Protein AF-A0A7V9JL62-F1 (afdb_monomer_lite)

Secondary structure (DSSP, 8-state):
-EEE---GGGEEEEE-SSSEEEEEEPS--EEE-TTSTTTTSTTEEE-SSHHHHHHHHHHHHHHHHHHHHHHHGGGSS--HHHHHHHHHHHHHHHHHHHHHHTT-HHHHHHHHHHHHTT--TTS--S--EEEEE-TTS-EEEEE--SS---GGGSTT--S--TT-TTS-HHHHHHHHHT----

Structure (mmCIF, N/CA/C/O backbone):
data_AF-A0A7V9JL62-F1
#
_entry.id   AF-A0A7V9JL62-F1
#
loop_
_atom_site.group_PDB
_atom_site.id
_atom_site.type_symbol
_atom_site.label_atom_id
_atom_site.label_alt_id
_atom_site.label_comp_id
_atom_site.label_asym_id
_atom_site.label_entity_id
_atom_site.label_seq_id
_atom_site.pdbx_PDB_ins_code
_atom_site.Cartn_x
_atom_site.Cartn_y
_atom_site.Cartn_z
_atom_site.occupancy
_atom_site.B_iso_or_equiv
_atom_site.auth_seq_id
_atom_site.auth_comp_id
_atom_site.auth_asym_id
_atom_site.auth_atom_id
_atom_site.pdbx_PDB_model_num
ATOM 1 N N . ARG A 1 1 ? 4.439 -10.919 -12.632 1.00 91.69 1 ARG A N 1
ATOM 2 C CA . ARG A 1 1 ? 4.684 -9.951 -11.529 1.00 91.69 1 ARG A CA 1
ATOM 3 C C . ARG A 1 1 ? 5.367 -8.733 -12.140 1.00 91.69 1 ARG A C 1
ATOM 5 O O . ARG A 1 1 ? 6.447 -8.900 -12.690 1.00 91.69 1 ARG A O 1
ATOM 12 N N . ARG A 1 2 ? 4.737 -7.550 -12.135 1.00 95.69 2 ARG A N 1
ATOM 13 C CA . ARG A 1 2 ? 5.246 -6.356 -12.838 1.00 95.69 2 ARG A CA 1
ATOM 14 C C . ARG A 1 2 ? 5.072 -5.103 -11.991 1.00 95.69 2 ARG A C 1
ATOM 16 O O . ARG A 1 2 ? 4.091 -4.994 -11.260 1.00 95.69 2 ARG A O 1
ATOM 23 N N . VAL A 1 3 ? 5.988 -4.153 -12.135 1.00 97.06 3 VAL A N 1
ATOM 24 C CA . VAL A 1 3 ? 5.873 -2.807 -11.569 1.00 97.06 3 VAL A CA 1
ATOM 25 C C . VAL A 1 3 ? 5.915 -1.815 -12.724 1.00 97.06 3 VAL A C 1
ATOM 27 O O . VAL A 1 3 ? 6.922 -1.770 -13.424 1.00 97.06 3 VAL A O 1
ATOM 30 N N . PRO A 1 4 ? 4.862 -1.029 -12.971 1.00 96.50 4 PRO A N 1
ATOM 31 C CA . PRO A 1 4 ? 4.917 0.016 -13.980 1.00 96.50 4 PRO A CA 1
ATOM 32 C C . PRO A 1 4 ? 5.650 1.254 -13.453 1.00 96.50 4 PRO A C 1
ATOM 34 O O . PRO A 1 4 ? 5.774 1.460 -12.243 1.00 96.50 4 PRO A O 1
ATOM 37 N N . SER A 1 5 ? 6.102 2.125 -14.354 1.00 95.56 5 SER A N 1
ATOM 38 C CA . SER A 1 5 ? 6.482 3.480 -13.959 1.00 95.56 5 SER A CA 1
ATOM 39 C C . SER A 1 5 ? 5.273 4.225 -13.394 1.00 95.56 5 SER A C 1
ATOM 41 O O . SER A 1 5 ? 4.240 4.333 -14.045 1.00 95.56 5 SER A O 1
ATOM 43 N N . LEU A 1 6 ? 5.426 4.785 -12.193 1.00 93.94 6 LEU A N 1
ATOM 44 C CA . LEU A 1 6 ? 4.400 5.594 -11.526 1.00 93.94 6 LEU A CA 1
ATOM 45 C C . LEU A 1 6 ? 4.715 7.091 -11.597 1.00 93.94 6 LEU A C 1
ATOM 47 O O . LEU A 1 6 ? 4.242 7.878 -10.776 1.00 93.94 6 LEU A O 1
ATOM 51 N N . SER A 1 7 ? 5.539 7.515 -12.560 1.00 92.06 7 SER A N 1
ATOM 52 C CA . SER A 1 7 ? 5.781 8.946 -12.752 1.00 92.06 7 SER A CA 1
ATOM 53 C C . SER A 1 7 ? 4.464 9.670 -13.083 1.00 92.06 7 SER A C 1
ATOM 55 O O . SER A 1 7 ? 3.593 9.076 -13.719 1.00 92.06 7 SER A O 1
ATOM 57 N N . PRO A 1 8 ? 4.294 10.955 -12.717 1.00 90.88 8 PRO A N 1
ATOM 58 C CA . PRO A 1 8 ? 3.041 11.672 -12.966 1.00 90.88 8 PRO A CA 1
ATOM 59 C C . PRO A 1 8 ? 2.584 11.664 -14.432 1.00 90.88 8 PRO A C 1
ATOM 61 O O . PRO A 1 8 ? 1.390 11.668 -14.696 1.00 90.88 8 PRO A O 1
ATOM 64 N N . ARG A 1 9 ? 3.519 11.600 -15.392 1.00 91.56 9 ARG A N 1
ATOM 65 C CA . ARG A 1 9 ? 3.205 11.532 -16.832 1.00 91.56 9 ARG A CA 1
ATOM 66 C C . ARG A 1 9 ? 2.603 10.194 -17.268 1.00 91.56 9 ARG A C 1
ATOM 68 O O . ARG A 1 9 ? 2.002 10.135 -18.330 1.00 91.56 9 ARG A O 1
ATOM 75 N N . GLN A 1 10 ? 2.782 9.143 -16.471 1.00 94.75 10 GLN A N 1
ATOM 76 C CA . GLN A 1 10 ? 2.281 7.796 -16.751 1.00 94.75 10 GLN A CA 1
ATOM 77 C C . GLN A 1 10 ? 0.899 7.546 -16.149 1.00 94.75 10 GLN A C 1
ATOM 79 O O . GLN A 1 10 ? 0.330 6.478 -16.335 1.00 94.75 10 GLN A O 1
ATOM 84 N N . LEU A 1 11 ? 0.337 8.524 -15.441 1.00 93.88 11 LEU A N 1
ATOM 85 C CA . LEU A 1 11 ? -0.959 8.403 -14.796 1.00 93.88 11 LEU A CA 1
ATOM 86 C C . LEU A 1 11 ? -1.890 9.494 -15.309 1.00 93.88 11 LEU A C 1
ATOM 88 O O . LEU A 1 11 ? -1.501 10.643 -15.512 1.00 93.88 11 LEU A O 1
ATOM 92 N N . SER A 1 12 ? -3.147 9.138 -15.516 1.00 94.62 12 SER A N 1
ATOM 93 C CA . SER A 1 12 ? -4.205 10.103 -15.781 1.00 94.62 12 SER A CA 1
ATOM 94 C C . SER A 1 12 ? -5.366 9.846 -14.852 1.00 94.62 12 SER A C 1
ATOM 96 O O . SER A 1 12 ? -5.763 8.706 -14.624 1.00 94.62 12 SER A O 1
ATOM 98 N N . PHE A 1 13 ? -5.888 10.933 -14.305 1.00 92.50 13 PHE A N 1
ATOM 99 C CA . PHE A 1 13 ? -6.969 10.910 -13.343 1.00 92.50 13 PHE A CA 1
ATOM 100 C C . PHE A 1 13 ? -8.147 11.647 -13.948 1.00 92.50 13 PHE A C 1
ATOM 102 O O . PHE A 1 13 ? -8.015 12.806 -14.347 1.00 92.50 13 PHE A O 1
ATOM 109 N N . ARG A 1 14 ? -9.310 11.001 -13.978 1.00 94.25 14 ARG A N 1
ATOM 110 C CA . ARG A 1 14 ? -10.560 11.718 -14.196 1.00 94.25 14 ARG A CA 1
ATOM 111 C C . ARG A 1 14 ? -11.101 12.125 -12.838 1.00 94.25 14 ARG A C 1
ATOM 113 O O . ARG A 1 14 ? -11.427 11.268 -12.018 1.00 94.25 14 ARG A O 1
ATOM 120 N N . LEU A 1 15 ? -11.179 13.426 -12.595 1.00 91.56 15 LEU A N 1
ATOM 121 C CA . LEU A 1 15 ? -11.766 13.964 -11.373 1.00 91.56 15 LEU A CA 1
ATOM 122 C C . LEU A 1 15 ? -13.281 14.085 -11.557 1.00 91.56 15 LEU A C 1
ATOM 124 O O . LEU A 1 15 ? -13.742 14.592 -12.577 1.00 91.56 15 LEU A O 1
ATOM 128 N N . GLY A 1 16 ? -14.045 13.614 -10.576 1.00 88.25 16 GLY A N 1
ATOM 129 C CA . GLY A 1 16 ? -15.482 13.844 -10.468 1.00 88.25 16 GLY A CA 1
ATOM 130 C C . GLY A 1 16 ? -15.824 14.451 -9.103 1.00 88.25 16 GLY A C 1
ATOM 131 O O . GLY A 1 16 ? -14.993 14.451 -8.197 1.00 88.25 16 GLY A O 1
ATOM 132 N N . PRO A 1 17 ? -17.034 14.982 -8.897 1.00 82.69 17 PRO A N 1
ATOM 133 C CA . PRO A 1 17 ? -17.468 15.379 -7.561 1.00 82.69 17 PRO A CA 1
ATOM 134 C C . PRO A 1 17 ? -17.727 14.119 -6.708 1.00 82.69 17 PRO A C 1
ATOM 136 O O . PRO A 1 17 ? -18.506 13.276 -7.154 1.00 82.69 17 PRO A O 1
ATOM 139 N N . PRO A 1 18 ? -17.150 13.936 -5.500 1.00 80.31 18 PRO A N 1
ATOM 140 C CA . PRO A 1 18 ? -16.131 14.729 -4.800 1.00 80.31 18 PRO A CA 1
ATOM 141 C C . PRO A 1 18 ? -14.708 14.115 -4.849 1.00 80.31 18 PRO A C 1
ATOM 143 O O . PRO A 1 18 ? -13.874 14.439 -4.004 1.00 80.31 18 PRO A O 1
ATOM 146 N N . ALA A 1 19 ? -14.429 13.171 -5.751 1.00 85.81 19 ALA A N 1
ATOM 147 C CA . ALA A 1 19 ? -13.225 12.341 -5.712 1.00 85.81 19 ALA A CA 1
ATOM 148 C C . ALA A 1 19 ? -12.698 11.955 -7.106 1.00 85.81 19 ALA A C 1
ATOM 150 O O . ALA A 1 19 ? -13.305 12.220 -8.143 1.00 85.81 19 ALA A O 1
ATOM 151 N N . VAL A 1 20 ? -11.547 11.280 -7.131 1.00 88.12 20 VAL A N 1
ATOM 152 C CA . VAL A 1 20 ? -11.054 10.602 -8.336 1.00 88.12 20 VAL A CA 1
ATOM 153 C C . VAL A 1 20 ? -12.102 9.581 -8.782 1.00 88.12 20 VAL A C 1
ATOM 155 O O . VAL A 1 20 ? -12.423 8.658 -8.038 1.00 88.12 20 VAL A O 1
ATOM 158 N N . ALA A 1 21 ? -12.634 9.765 -9.987 1.00 91.81 21 ALA A N 1
ATOM 159 C CA . ALA A 1 21 ? -13.626 8.878 -10.578 1.00 91.81 21 ALA A CA 1
ATOM 160 C C . ALA A 1 21 ? -12.958 7.711 -11.311 1.00 91.81 21 ALA A C 1
ATOM 162 O O . ALA A 1 21 ? -13.427 6.582 -11.233 1.00 91.81 21 ALA A O 1
ATOM 163 N N . GLU A 1 22 ? -11.865 7.983 -12.025 1.00 93.50 22 GLU A N 1
ATOM 164 C CA . GLU A 1 22 ? -11.132 6.976 -12.792 1.00 93.50 22 GLU A CA 1
ATOM 165 C C . GLU A 1 22 ? -9.632 7.245 -12.744 1.00 93.50 22 GLU A C 1
ATOM 167 O O . GLU A 1 22 ? -9.190 8.394 -12.633 1.00 93.50 22 GLU A O 1
ATOM 172 N N . VAL A 1 23 ? -8.863 6.167 -12.872 1.00 92.69 23 VAL A N 1
ATOM 173 C CA . VAL A 1 23 ? -7.408 6.191 -13.002 1.00 92.69 23 VAL A CA 1
ATOM 174 C C . VAL A 1 23 ? -7.037 5.364 -14.221 1.00 92.69 23 VAL A C 1
ATOM 176 O O . VAL A 1 23 ? -7.480 4.226 -14.353 1.00 92.69 23 VAL A O 1
ATOM 179 N N . ALA A 1 24 ? -6.206 5.928 -15.086 1.00 95.19 24 ALA A N 1
ATOM 180 C CA . ALA A 1 24 ? -5.580 5.221 -16.188 1.00 95.19 24 ALA A CA 1
ATOM 181 C C . ALA A 1 24 ? -4.064 5.218 -15.993 1.00 95.19 24 ALA A C 1
ATOM 183 O O . ALA A 1 24 ? -3.472 6.232 -15.614 1.00 95.19 24 ALA A O 1
ATOM 184 N N . LEU A 1 25 ? -3.457 4.069 -16.271 1.00 94.94 25 LEU A N 1
ATOM 185 C CA . LEU A 1 25 ? -2.017 3.909 -16.388 1.00 94.94 25 LEU A CA 1
ATOM 186 C C . LEU A 1 25 ? -1.670 3.883 -17.877 1.00 94.94 25 LEU A C 1
ATOM 188 O O . LEU A 1 25 ? -2.215 3.072 -18.625 1.00 94.94 25 LEU A O 1
ATOM 192 N N . HIS A 1 26 ? -0.782 4.775 -18.298 1.00 94.94 26 HIS A N 1
ATOM 193 C CA . HIS A 1 26 ? -0.305 4.824 -19.674 1.00 94.94 26 HIS A CA 1
ATOM 194 C C . HIS A 1 26 ? 0.729 3.724 -19.941 1.00 94.94 26 HIS A C 1
ATOM 196 O O . HIS A 1 26 ? 1.451 3.319 -19.023 1.00 94.94 26 HIS A O 1
ATOM 202 N N . PRO A 1 27 ? 0.826 3.234 -21.191 1.00 91.00 27 PRO A N 1
ATOM 203 C CA . PRO A 1 27 ? 1.915 2.357 -21.592 1.00 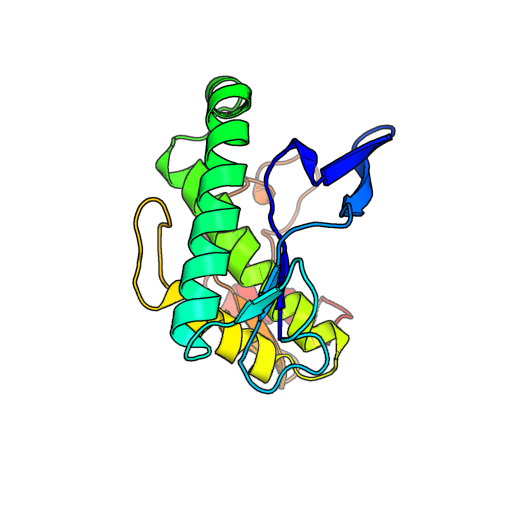91.00 27 PRO A CA 1
ATOM 204 C C . PRO A 1 27 ? 3.273 3.034 -21.394 1.00 91.00 27 PRO A C 1
ATOM 206 O O . PRO A 1 27 ? 3.443 4.226 -21.656 1.00 91.00 27 PRO A O 1
ATOM 209 N N . GLY A 1 28 ? 4.263 2.251 -20.984 1.00 92.94 28 GLY A N 1
ATOM 210 C CA . GLY A 1 28 ? 5.628 2.726 -20.837 1.00 92.94 28 GLY A CA 1
ATOM 211 C C . GLY A 1 28 ? 6.488 1.736 -20.073 1.00 92.94 28 GLY A C 1
ATOM 212 O O . GLY A 1 28 ? 6.118 0.576 -19.884 1.00 92.94 28 GLY A O 1
ATOM 213 N N . ARG A 1 29 ? 7.643 2.224 -19.608 1.00 96.44 29 ARG A N 1
ATOM 214 C CA . ARG A 1 29 ? 8.627 1.415 -18.886 1.00 96.44 29 ARG A CA 1
ATOM 215 C C . ARG A 1 29 ? 7.988 0.653 -17.726 1.00 96.44 29 ARG A C 1
ATOM 217 O O . ARG A 1 29 ? 7.345 1.256 -16.862 1.00 96.44 29 ARG A O 1
ATOM 224 N N . PHE A 1 30 ? 8.267 -0.642 -17.661 1.00 97.88 30 PHE A N 1
ATOM 225 C CA . PHE A 1 30 ? 7.898 -1.493 -16.538 1.00 97.88 30 PHE A CA 1
ATOM 226 C C . PHE A 1 30 ? 9.054 -2.412 -16.152 1.00 97.88 30 PHE A C 1
ATOM 228 O O . PHE A 1 30 ? 9.901 -2.759 -16.970 1.00 97.88 30 PHE A O 1
ATOM 235 N N . TRP A 1 31 ? 9.083 -2.806 -14.886 1.00 98.50 31 TRP A N 1
ATOM 236 C CA . TRP A 1 31 ? 10.017 -3.790 -14.360 1.00 98.50 31 TRP A CA 1
ATOM 237 C C . TRP A 1 31 ? 9.299 -5.116 -14.163 1.00 98.50 31 TRP A C 1
ATOM 239 O O . TRP A 1 31 ? 8.147 -5.141 -13.721 1.00 98.50 31 TRP A O 1
ATOM 249 N N . CYS A 1 32 ? 9.967 -6.212 -14.491 1.00 98.44 32 CYS A N 1
ATOM 250 C CA . CYS A 1 32 ? 9.410 -7.558 -14.409 1.00 98.44 32 CYS A CA 1
ATOM 251 C C . CYS A 1 32 ? 10.488 -8.565 -14.008 1.00 98.44 32 CYS A C 1
ATOM 253 O O . CYS A 1 32 ? 11.676 -8.244 -13.988 1.00 98.44 32 CYS A O 1
ATOM 255 N N . LEU A 1 33 ? 10.069 -9.784 -13.682 1.00 98.38 33 LEU A N 1
ATOM 256 C CA . LEU A 1 33 ? 10.995 -10.895 -13.481 1.00 98.38 33 LEU A CA 1
ATOM 257 C C . LEU A 1 33 ? 11.518 -11.417 -14.836 1.00 98.38 33 LEU A C 1
ATOM 259 O O . LEU A 1 33 ? 10.893 -11.142 -15.867 1.00 98.38 33 LEU A O 1
ATOM 263 N N . PRO A 1 34 ? 12.650 -12.147 -14.873 1.00 96.94 34 PRO A N 1
ATOM 264 C CA . PRO A 1 34 ? 13.256 -12.608 -16.125 1.00 96.94 34 PRO A CA 1
ATOM 265 C C . PRO A 1 34 ? 12.413 -13.646 -16.879 1.00 96.94 34 PRO A C 1
ATOM 267 O O . PRO A 1 34 ? 12.577 -13.807 -18.085 1.00 96.94 34 PRO A O 1
ATOM 270 N N . ASP A 1 35 ? 11.528 -14.344 -16.169 1.00 96.75 35 ASP A N 1
ATOM 271 C CA . ASP A 1 35 ? 10.593 -15.349 -16.680 1.00 96.75 35 ASP A CA 1
ATOM 272 C C . ASP A 1 35 ? 9.241 -14.758 -17.114 1.00 96.75 35 ASP A C 1
ATOM 274 O O . ASP A 1 35 ? 8.376 -15.484 -17.606 1.00 96.75 35 ASP A O 1
ATOM 278 N N . ASP A 1 36 ? 9.041 -13.445 -16.958 1.00 97.56 36 ASP A N 1
ATOM 279 C CA . ASP A 1 36 ? 7.821 -12.785 -17.405 1.00 97.56 36 ASP A CA 1
ATOM 280 C C . ASP A 1 36 ? 7.681 -12.908 -18.942 1.00 97.56 36 ASP A C 1
ATOM 282 O O . ASP A 1 36 ? 8.649 -12.643 -19.663 1.00 97.56 36 ASP A O 1
ATOM 286 N N . PRO A 1 37 ? 6.496 -13.269 -19.478 1.00 97.25 37 PRO A N 1
ATOM 287 C CA . PRO A 1 37 ? 6.300 -13.439 -20.921 1.00 97.25 37 PRO A CA 1
ATOM 288 C C . PRO A 1 37 ? 6.692 -12.217 -21.760 1.00 97.25 37 PRO A C 1
ATOM 290 O O . PRO A 1 37 ? 7.130 -12.368 -22.900 1.00 97.25 37 PRO A O 1
ATOM 293 N N . ASP A 1 38 ? 6.587 -11.015 -21.182 1.00 96.56 38 ASP A N 1
ATOM 294 C CA . ASP A 1 38 ? 6.906 -9.757 -21.855 1.00 96.56 38 ASP A CA 1
ATOM 295 C C . ASP A 1 38 ? 8.306 -9.231 -21.496 1.00 96.56 38 ASP A C 1
ATOM 297 O O . ASP A 1 38 ? 8.632 -8.091 -21.819 1.00 96.56 38 ASP A O 1
ATOM 301 N N . ALA A 1 39 ? 9.178 -10.036 -20.874 1.00 97.19 39 ALA A N 1
ATOM 302 C CA . ALA A 1 39 ? 10.524 -9.613 -20.465 1.00 97.19 39 ALA A CA 1
ATOM 303 C C . ALA A 1 39 ? 11.418 -9.141 -21.630 1.00 97.19 39 ALA A C 1
ATOM 3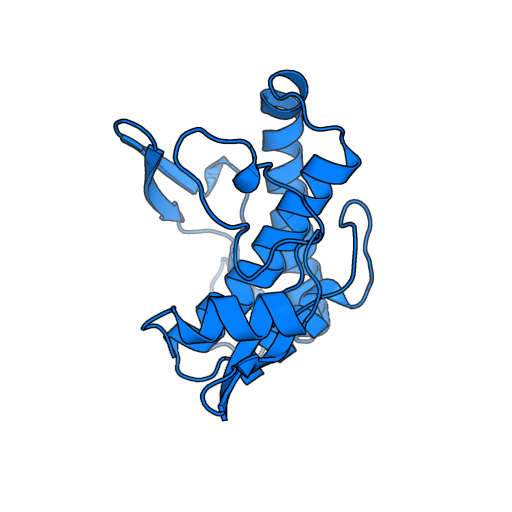05 O O . ALA A 1 39 ? 12.419 -8.462 -21.407 1.00 97.19 39 ALA A O 1
ATOM 306 N N . ARG A 1 40 ? 11.067 -9.489 -22.876 1.00 96.88 40 ARG A N 1
ATOM 307 C CA . ARG A 1 40 ? 11.754 -9.043 -24.103 1.00 96.88 40 ARG A CA 1
ATOM 308 C C . ARG A 1 40 ? 11.107 -7.825 -24.771 1.00 96.88 40 ARG A C 1
ATOM 310 O O . ARG A 1 40 ? 11.586 -7.393 -25.818 1.00 96.88 40 ARG A O 1
ATOM 317 N N . HIS A 1 41 ? 10.021 -7.290 -24.217 1.00 97.50 41 HIS A N 1
ATOM 318 C CA . HIS A 1 41 ? 9.384 -6.086 -24.742 1.00 97.50 41 HIS A CA 1
ATOM 319 C C . HIS A 1 41 ? 10.349 -4.885 -24.639 1.00 97.50 41 HIS A C 1
ATOM 321 O O . HIS A 1 41 ? 11.061 -4.785 -23.640 1.00 97.50 41 HIS A O 1
ATOM 327 N N . PRO A 1 42 ? 10.376 -3.940 -25.601 1.00 97.56 42 PRO A N 1
ATOM 328 C CA . PRO A 1 42 ? 11.297 -2.793 -25.566 1.00 97.56 42 PRO A CA 1
ATOM 329 C C . PRO A 1 42 ? 11.215 -1.934 -24.292 1.00 97.56 42 PRO A C 1
ATOM 331 O O . PRO A 1 42 ? 12.210 -1.351 -23.865 1.00 97.56 42 PRO A O 1
ATOM 334 N N . ASP A 1 43 ? 10.033 -1.875 -23.676 1.00 97.00 43 ASP A N 1
ATOM 335 C CA . ASP A 1 43 ? 9.795 -1.150 -22.419 1.00 97.00 43 ASP A CA 1
ATOM 336 C C . ASP A 1 43 ? 10.049 -1.980 -21.148 1.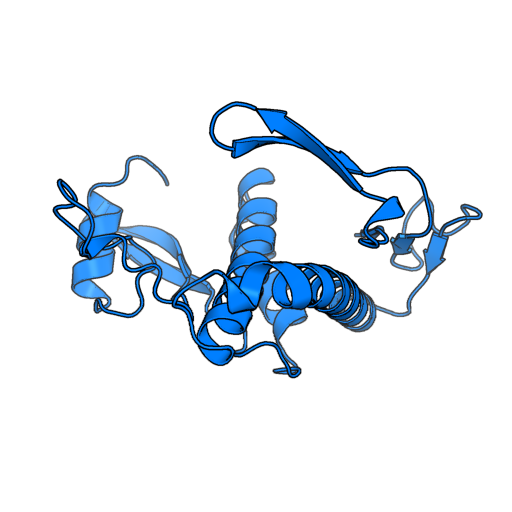00 97.00 43 ASP A C 1
ATOM 338 O O . ASP A 1 43 ? 10.000 -1.435 -20.038 1.00 97.00 43 ASP A O 1
ATOM 342 N N . ALA A 1 44 ? 10.310 -3.283 -21.284 1.00 98.19 44 ALA A N 1
ATOM 343 C CA . ALA A 1 44 ? 10.579 -4.160 -20.155 1.00 98.19 44 ALA A CA 1
ATOM 344 C C . ALA A 1 44 ? 11.991 -3.931 -19.611 1.00 98.19 44 ALA A C 1
ATOM 346 O O . ALA A 1 44 ? 12.972 -3.831 -20.348 1.00 98.19 44 ALA A O 1
ATOM 347 N N . VAL A 1 45 ? 12.101 -3.895 -18.287 1.00 98.38 45 VAL A N 1
ATOM 348 C CA . VAL A 1 45 ? 13.372 -3.897 -17.565 1.00 98.38 45 VAL A CA 1
ATOM 349 C C . VAL A 1 45 ? 13.376 -5.101 -16.625 1.00 98.38 45 VAL A C 1
ATOM 351 O O . VAL A 1 45 ? 12.877 -4.994 -15.498 1.00 98.38 45 VAL A O 1
ATOM 354 N N . PRO A 1 46 ? 13.907 -6.252 -17.070 1.00 98.25 46 PRO A N 1
ATOM 355 C CA . PRO A 1 46 ? 14.035 -7.422 -16.217 1.00 98.25 46 PRO A CA 1
ATOM 356 C C . PRO A 1 46 ? 14.896 -7.115 -14.990 1.00 98.25 46 PRO A C 1
ATOM 358 O O . PRO A 1 46 ? 15.932 -6.452 -15.092 1.00 98.25 46 PRO A O 1
ATOM 361 N N . VAL A 1 47 ? 14.477 -7.606 -13.828 1.00 98.25 47 VAL A N 1
ATOM 362 C CA . VAL A 1 47 ? 15.256 -7.561 -12.585 1.00 98.25 47 VAL A CA 1
ATOM 363 C C . VAL A 1 47 ? 15.498 -8.953 -12.038 1.00 98.25 47 VAL A C 1
ATOM 365 O O . VAL A 1 47 ? 14.806 -9.890 -12.412 1.00 98.25 47 VAL A O 1
ATOM 368 N N . ALA A 1 48 ? 16.503 -9.083 -11.172 1.00 97.38 48 ALA A N 1
ATOM 369 C CA . ALA A 1 48 ? 17.001 -10.381 -10.732 1.00 97.38 48 ALA A CA 1
ATOM 370 C C . ALA A 1 48 ? 15.939 -11.226 -10.013 1.00 97.38 48 ALA A C 1
ATOM 372 O O . ALA A 1 48 ? 15.818 -12.416 -10.290 1.00 97.38 48 ALA A O 1
ATOM 373 N N . ASP A 1 49 ? 15.183 -10.613 -9.102 1.00 96.81 49 ASP A N 1
ATOM 374 C CA . ASP A 1 49 ? 14.258 -11.318 -8.225 1.00 96.81 49 ASP A CA 1
ATOM 375 C C . ASP A 1 49 ? 13.124 -10.412 -7.717 1.00 96.81 49 ASP A C 1
ATOM 377 O O . ASP A 1 49 ? 13.011 -9.221 -8.035 1.00 96.81 49 ASP A O 1
ATOM 381 N N . GLU A 1 50 ? 12.250 -11.009 -6.913 1.00 96.38 50 GLU A N 1
ATOM 382 C CA . GLU A 1 50 ? 11.093 -10.346 -6.326 1.00 96.38 50 GLU A CA 1
ATOM 383 C C . GLU A 1 50 ? 11.480 -9.266 -5.320 1.00 96.38 50 GLU A C 1
ATOM 385 O O . GLU A 1 50 ? 10.802 -8.245 -5.247 1.00 96.38 50 GLU A O 1
ATOM 390 N N . THR A 1 51 ? 12.581 -9.445 -4.588 1.00 95.88 51 THR A N 1
ATOM 391 C CA . THR A 1 51 ? 13.098 -8.452 -3.637 1.00 95.88 51 THR A CA 1
ATOM 392 C C . THR A 1 51 ? 13.515 -7.182 -4.374 1.00 95.88 51 THR A C 1
ATOM 394 O O . THR A 1 51 ? 13.112 -6.077 -3.998 1.00 95.88 51 THR A O 1
ATOM 397 N N . ALA A 1 52 ? 14.247 -7.322 -5.482 1.00 96.44 52 ALA A N 1
ATOM 398 C CA . ALA A 1 52 ? 14.615 -6.218 -6.360 1.00 96.44 52 ALA A CA 1
ATOM 399 C C . ALA A 1 52 ? 13.372 -5.537 -6.954 1.00 96.44 52 ALA A C 1
ATOM 401 O O . ALA A 1 52 ? 13.301 -4.303 -7.000 1.00 96.44 52 ALA A O 1
ATOM 402 N N . LEU A 1 53 ? 12.369 -6.322 -7.359 1.00 97.06 53 LEU A N 1
ATOM 403 C CA . LEU A 1 53 ? 11.103 -5.803 -7.875 1.00 97.06 53 LEU A CA 1
ATOM 404 C C . LEU A 1 53 ? 10.306 -5.044 -6.796 1.00 97.06 53 LEU A C 1
ATOM 406 O O . LEU A 1 53 ? 9.781 -3.961 -7.063 1.00 97.06 53 LEU A O 1
ATOM 410 N N . GLY A 1 54 ? 10.276 -5.548 -5.562 1.00 95.94 54 GLY A N 1
ATOM 411 C CA . GLY A 1 54 ? 9.664 -4.889 -4.409 1.00 95.94 54 GLY A CA 1
ATOM 412 C C . GLY A 1 54 ? 10.353 -3.570 -4.057 1.00 95.94 54 GLY A C 1
ATOM 413 O O . GLY A 1 54 ? 9.681 -2.562 -3.828 1.00 95.94 54 GLY A O 1
ATOM 414 N N . ALA A 1 55 ? 11.686 -3.527 -4.123 1.00 95.69 55 ALA A N 1
ATOM 415 C CA . ALA A 1 55 ? 12.451 -2.294 -3.956 1.00 95.69 55 ALA A CA 1
ATOM 416 C C . ALA A 1 55 ? 12.135 -1.259 -5.050 1.00 95.69 55 ALA A C 1
ATOM 418 O O . ALA A 1 55 ? 12.050 -0.061 -4.775 1.00 95.69 55 ALA A O 1
ATOM 419 N N . ILE A 1 56 ? 11.916 -1.694 -6.294 1.00 96.62 56 ILE A N 1
ATOM 420 C CA . ILE A 1 56 ? 11.463 -0.805 -7.372 1.00 96.62 56 ILE A CA 1
ATOM 421 C C . ILE A 1 56 ? 10.064 -0.266 -7.086 1.00 96.62 56 ILE A C 1
ATOM 423 O O . ILE A 1 56 ? 9.861 0.941 -7.225 1.00 96.62 56 ILE A O 1
ATOM 427 N N . LEU A 1 57 ? 9.121 -1.116 -6.665 1.00 96.56 57 LEU A N 1
ATOM 428 C CA . LEU A 1 57 ? 7.769 -0.682 -6.304 1.00 96.56 57 LEU A CA 1
ATOM 429 C C . LEU A 1 57 ? 7.807 0.386 -5.211 1.00 96.56 57 LEU A C 1
ATOM 431 O O . LEU A 1 57 ? 7.199 1.445 -5.378 1.00 96.56 57 LEU A O 1
ATOM 435 N N . ARG A 1 58 ? 8.578 0.151 -4.139 1.00 95.81 58 ARG A N 1
ATOM 436 C CA . ARG A 1 58 ? 8.801 1.151 -3.087 1.00 95.81 58 ARG A CA 1
ATOM 437 C C . ARG A 1 58 ? 9.292 2.468 -3.673 1.00 95.81 58 ARG A C 1
ATOM 439 O O . ARG A 1 58 ? 8.675 3.498 -3.426 1.00 95.81 58 ARG A O 1
ATOM 446 N N . ARG A 1 59 ? 10.354 2.447 -4.488 1.00 95.38 59 ARG A N 1
ATOM 447 C CA . ARG A 1 59 ? 10.914 3.668 -5.093 1.00 95.38 59 ARG A CA 1
ATOM 448 C C . ARG A 1 59 ? 9.914 4.401 -5.983 1.00 95.38 59 ARG A C 1
ATOM 450 O O . ARG A 1 59 ? 9.827 5.622 -5.893 1.00 95.38 59 ARG A O 1
ATOM 457 N N . GLN A 1 60 ? 9.151 3.687 -6.815 1.00 96.00 60 GLN A N 1
ATOM 458 C CA . GLN A 1 60 ? 8.125 4.295 -7.670 1.00 96.00 60 GLN A CA 1
ATOM 459 C C . GLN A 1 60 ? 7.039 4.983 -6.833 1.00 96.00 60 GLN A C 1
ATOM 461 O O . GLN A 1 60 ? 6.680 6.126 -7.114 1.00 96.00 60 GLN A O 1
ATOM 466 N N . VAL A 1 61 ? 6.562 4.327 -5.772 1.00 95.81 61 VAL A N 1
ATOM 467 C CA . VAL A 1 61 ? 5.537 4.894 -4.886 1.00 95.81 61 VAL A CA 1
ATOM 468 C C . VAL A 1 61 ? 6.079 6.050 -4.051 1.00 95.81 61 VAL A C 1
ATOM 470 O O . VAL A 1 61 ? 5.415 7.078 -3.961 1.00 95.81 61 VAL A O 1
ATOM 473 N N . ILE A 1 62 ? 7.286 5.936 -3.489 1.00 96.62 62 ILE A N 1
ATOM 474 C CA . ILE A 1 62 ? 7.936 7.016 -2.733 1.00 96.62 62 ILE A CA 1
ATOM 475 C C . ILE A 1 62 ? 8.118 8.247 -3.622 1.00 96.62 62 ILE A C 1
ATOM 477 O O . ILE A 1 62 ? 7.752 9.345 -3.210 1.00 96.62 62 ILE A O 1
ATOM 481 N N . ALA A 1 63 ? 8.635 8.081 -4.843 1.00 95.50 63 ALA A N 1
ATOM 482 C CA . ALA A 1 63 ? 8.834 9.193 -5.768 1.00 95.50 63 ALA A CA 1
ATOM 483 C C . ALA A 1 63 ? 7.503 9.868 -6.136 1.00 95.50 63 ALA A C 1
ATOM 485 O O . ALA A 1 63 ? 7.394 11.093 -6.080 1.00 95.50 63 ALA A O 1
ATOM 486 N N . HIS A 1 64 ? 6.471 9.080 -6.452 1.00 94.56 64 HIS A N 1
ATOM 487 C CA . HIS A 1 64 ? 5.143 9.608 -6.757 1.00 94.56 64 HIS A CA 1
ATOM 488 C C . HIS A 1 64 ? 4.534 10.357 -5.561 1.00 94.56 64 HIS A C 1
ATOM 490 O O . HIS A 1 64 ? 4.086 11.498 -5.686 1.00 94.56 64 HIS A O 1
ATOM 496 N N . ALA A 1 65 ? 4.556 9.735 -4.381 1.00 95.94 65 ALA A N 1
ATOM 497 C CA . ALA A 1 65 ? 4.014 10.314 -3.162 1.00 95.94 65 ALA A CA 1
ATOM 498 C C . ALA A 1 65 ? 4.773 11.574 -2.735 1.00 95.94 65 ALA A C 1
ATOM 500 O O . ALA A 1 65 ? 4.144 12.520 -2.277 1.00 95.94 65 ALA A O 1
ATOM 501 N N . ALA A 1 66 ? 6.094 11.631 -2.927 1.00 96.31 66 ALA A N 1
ATOM 502 C CA . ALA A 1 66 ? 6.884 12.822 -2.633 1.00 96.31 66 ALA A CA 1
ATOM 503 C C . ALA A 1 66 ? 6.389 14.035 -3.436 1.00 96.31 66 ALA A C 1
ATOM 505 O O . ALA A 1 66 ? 6.143 15.081 -2.842 1.00 96.31 66 ALA A O 1
ATOM 506 N N . HIS A 1 67 ? 6.138 13.884 -4.744 1.00 94.00 67 HIS A N 1
ATOM 507 C CA . HIS A 1 67 ? 5.551 14.957 -5.558 1.00 94.00 67 HIS A CA 1
ATOM 508 C C . HIS A 1 67 ? 4.194 15.418 -5.017 1.00 94.00 67 HIS A C 1
ATOM 510 O O . HIS A 1 67 ? 3.951 16.619 -4.894 1.00 94.00 67 HIS A O 1
ATOM 516 N N . PHE A 1 68 ? 3.323 14.472 -4.661 1.00 92.12 68 PHE A N 1
ATOM 517 C CA . PHE A 1 68 ? 2.012 14.786 -4.099 1.00 92.12 68 PHE A CA 1
ATOM 518 C C . PHE A 1 68 ? 2.129 15.521 -2.754 1.00 92.12 68 PHE A C 1
ATOM 520 O O . PHE A 1 68 ? 1.488 16.548 -2.544 1.00 92.12 68 PHE A O 1
ATOM 527 N N . LEU A 1 69 ? 2.976 15.034 -1.847 1.00 95.81 69 LEU A N 1
ATOM 528 C CA . LEU A 1 69 ? 3.151 15.601 -0.511 1.00 95.81 69 LEU A CA 1
ATOM 529 C C . LEU A 1 69 ? 3.857 16.960 -0.531 1.00 95.81 69 LEU A C 1
ATOM 531 O O . LEU A 1 69 ? 3.538 17.800 0.303 1.00 95.81 69 LEU A O 1
ATOM 535 N N . THR A 1 70 ? 4.747 17.229 -1.489 1.00 95.56 70 THR A N 1
ATOM 536 C CA . THR A 1 70 ? 5.319 18.573 -1.672 1.00 95.56 70 THR A CA 1
ATOM 537 C C . THR A 1 70 ? 4.238 19.608 -1.990 1.00 95.56 70 THR A C 1
ATOM 539 O O . THR A 1 70 ? 4.317 20.732 -1.503 1.00 95.56 70 THR A O 1
ATOM 542 N N . VAL A 1 71 ? 3.220 19.235 -2.772 1.00 93.88 71 VAL A N 1
ATOM 543 C CA . VAL A 1 71 ? 2.139 20.150 -3.170 1.00 93.88 71 VAL A CA 1
ATOM 544 C C . VAL A 1 71 ? 1.047 20.223 -2.102 1.00 93.88 71 VAL A C 1
ATOM 546 O O . VAL A 1 71 ? 0.692 21.308 -1.653 1.00 93.88 71 VAL A O 1
ATOM 549 N N . TYR A 1 72 ? 0.512 19.077 -1.677 1.00 92.19 72 TYR A N 1
ATOM 550 C CA . TYR A 1 72 ? -0.683 19.005 -0.826 1.00 92.19 72 TYR A CA 1
ATOM 551 C C . TYR A 1 72 ? -0.382 18.838 0.660 1.00 92.19 72 TYR A C 1
ATOM 553 O O . TYR A 1 72 ? -1.228 19.158 1.495 1.00 92.19 72 TYR A O 1
ATOM 561 N N . GLY A 1 73 ? 0.816 18.374 1.016 1.00 94.94 73 GLY A N 1
ATOM 562 C CA . GLY A 1 73 ? 1.224 18.191 2.407 1.00 94.94 73 GLY A CA 1
ATOM 563 C C . GLY A 1 73 ? 1.092 19.462 3.257 1.00 94.94 73 GLY A C 1
ATOM 564 O O . GLY A 1 73 ? 0.561 19.363 4.362 1.00 94.94 73 GLY A O 1
ATOM 565 N N . PRO A 1 74 ? 1.483 20.657 2.772 1.00 96.19 74 PRO A N 1
ATOM 566 C CA . PRO A 1 74 ? 1.293 21.907 3.514 1.00 96.19 74 PRO A CA 1
ATOM 567 C C . PRO A 1 74 ? -0.173 22.328 3.703 1.00 96.19 74 PRO A C 1
ATOM 569 O O . PRO A 1 74 ? -0.463 23.125 4.590 1.00 96.19 74 PRO A O 1
ATOM 572 N N . MET A 1 75 ? -1.102 21.814 2.886 1.00 95.38 75 MET A N 1
ATOM 573 C CA . MET A 1 75 ? -2.526 22.184 2.942 1.00 95.38 75 MET A CA 1
ATOM 574 C C . MET A 1 75 ? -3.314 21.385 3.988 1.00 95.38 75 MET A C 1
ATOM 576 O O . MET A 1 75 ? -4.445 21.738 4.318 1.00 95.38 75 MET A O 1
ATOM 580 N N . VAL A 1 76 ? -2.747 20.290 4.500 1.00 90.69 76 VAL A N 1
ATOM 581 C CA . VAL A 1 76 ? -3.406 19.416 5.476 1.00 90.69 76 VAL A CA 1
ATOM 582 C C . VAL A 1 76 ? -2.815 19.602 6.871 1.00 90.69 76 VAL A C 1
ATOM 584 O O . VAL A 1 76 ? -1.646 19.927 7.044 1.00 90.69 76 VAL A O 1
ATOM 587 N N . ARG A 1 77 ? -3.607 19.317 7.909 1.00 91.50 77 ARG A N 1
ATOM 588 C CA . ARG A 1 77 ? -3.176 19.432 9.319 1.00 91.50 77 ARG A CA 1
ATOM 589 C C . ARG A 1 77 ? -2.392 18.214 9.830 1.00 91.50 77 ARG A C 1
ATOM 591 O O . ARG A 1 77 ? -2.255 18.026 11.036 1.00 91.50 77 ARG A O 1
ATOM 598 N N . PHE A 1 78 ? -1.904 17.363 8.930 1.00 92.88 78 PHE A N 1
ATOM 599 C CA . PHE A 1 78 ? -1.125 16.176 9.275 1.00 92.88 78 PHE A CA 1
ATOM 600 C C . PHE A 1 78 ? 0.368 16.484 9.224 1.00 92.88 78 PHE A C 1
ATOM 602 O O . PHE A 1 78 ? 0.856 16.969 8.210 1.00 92.88 78 PHE A O 1
ATOM 609 N N . GLY A 1 79 ? 1.107 16.147 10.284 1.00 94.12 79 GLY A N 1
ATOM 610 C CA . GLY A 1 79 ? 2.569 16.232 10.271 1.00 94.12 79 GLY A CA 1
ATOM 611 C C . GLY A 1 79 ? 3.203 15.245 9.282 1.00 94.12 79 GLY A C 1
ATOM 612 O O . GLY A 1 79 ? 2.617 14.205 8.973 1.00 94.12 79 GLY A O 1
ATOM 613 N N . SER A 1 80 ? 4.429 15.539 8.837 1.00 95.19 80 SER A N 1
ATOM 614 C CA . SER A 1 80 ? 5.161 14.757 7.821 1.00 95.19 80 SER A CA 1
ATOM 615 C C . SER A 1 80 ? 5.214 13.251 8.121 1.00 95.19 80 SER A C 1
ATOM 617 O O . SER A 1 80 ? 4.926 12.431 7.251 1.00 95.19 80 SER A O 1
ATOM 619 N N . ARG A 1 81 ? 5.469 12.859 9.379 1.00 95.56 81 ARG A N 1
ATOM 620 C CA . ARG A 1 81 ? 5.446 11.442 9.782 1.00 95.56 81 ARG A CA 1
ATOM 621 C C . ARG A 1 81 ? 4.087 10.784 9.518 1.00 95.56 81 ARG A C 1
ATOM 623 O O . ARG A 1 81 ? 4.050 9.670 9.013 1.00 95.56 81 ARG A O 1
ATOM 630 N N . THR A 1 82 ? 2.979 11.453 9.837 1.00 95.75 82 THR A N 1
ATOM 631 C CA . THR A 1 82 ? 1.627 10.920 9.600 1.00 95.75 82 THR A CA 1
ATOM 632 C C . THR A 1 82 ? 1.304 10.846 8.110 1.00 95.75 82 THR A C 1
ATOM 634 O O . THR A 1 82 ? 0.665 9.891 7.677 1.00 95.75 82 THR A O 1
ATOM 637 N N . GLN A 1 83 ? 1.771 11.815 7.319 1.00 96.88 83 GLN A N 1
ATOM 638 C CA . GLN A 1 83 ? 1.625 11.798 5.862 1.00 96.88 83 GLN A CA 1
ATOM 639 C C . GLN A 1 83 ? 2.345 10.589 5.246 1.00 96.88 83 GLN A C 1
ATOM 641 O O . GLN A 1 83 ? 1.742 9.833 4.489 1.00 96.88 83 GLN A O 1
ATOM 646 N N . TRP A 1 84 ? 3.593 10.326 5.639 1.00 97.75 84 TRP A N 1
ATOM 647 C CA . TRP A 1 84 ? 4.333 9.148 5.174 1.00 97.75 84 TRP A CA 1
ATOM 648 C C . TRP A 1 84 ? 3.817 7.824 5.744 1.00 97.75 84 TRP A C 1
ATOM 650 O O . TRP A 1 84 ? 3.865 6.796 5.064 1.00 97.75 84 TRP A O 1
ATOM 660 N N . ALA A 1 85 ? 3.241 7.838 6.946 1.00 96.81 85 ALA A N 1
ATOM 661 C CA . ALA A 1 85 ? 2.511 6.688 7.463 1.00 96.81 85 ALA A CA 1
ATOM 662 C C . ALA A 1 85 ? 1.265 6.384 6.620 1.00 96.81 85 ALA A C 1
ATOM 664 O O . ALA A 1 85 ? 0.940 5.219 6.422 1.00 96.81 85 ALA A O 1
ATOM 665 N N . ALA A 1 86 ? 0.601 7.401 6.058 1.00 96.44 86 ALA A N 1
ATOM 666 C CA . ALA A 1 86 ? -0.512 7.187 5.135 1.00 96.44 86 ALA A CA 1
ATOM 667 C C . ALA A 1 86 ? -0.042 6.569 3.807 1.00 96.44 86 ALA A C 1
ATOM 669 O O . ALA A 1 86 ? -0.704 5.676 3.288 1.00 96.44 86 ALA A O 1
ATOM 670 N N . VAL A 1 87 ? 1.125 6.972 3.291 1.00 97.31 87 VAL A N 1
ATOM 671 C CA . VAL A 1 87 ? 1.738 6.342 2.104 1.00 97.31 87 VAL A CA 1
ATOM 672 C C . VAL A 1 87 ? 2.098 4.878 2.379 1.00 97.31 87 VAL A C 1
ATOM 674 O O . VAL A 1 87 ? 1.776 4.000 1.580 1.00 97.31 87 VAL A O 1
ATOM 677 N N . THR A 1 88 ? 2.700 4.601 3.539 1.00 97.31 88 THR A N 1
ATOM 678 C CA . THR A 1 88 ? 3.022 3.232 3.986 1.00 97.31 88 THR A CA 1
ATOM 679 C C . THR A 1 88 ? 1.750 2.384 4.097 1.00 97.31 88 THR A C 1
ATOM 681 O O . THR A 1 88 ? 1.680 1.279 3.564 1.00 97.31 88 THR A O 1
ATOM 684 N N . ASP A 1 89 ? 0.698 2.943 4.702 1.00 96.62 89 ASP A N 1
ATOM 685 C CA . ASP A 1 89 ? -0.611 2.304 4.828 1.00 96.62 89 ASP A CA 1
ATOM 686 C C . ASP A 1 89 ? -1.251 1.978 3.471 1.00 96.62 89 ASP A C 1
ATOM 688 O O . ASP A 1 89 ? -1.959 0.974 3.362 1.00 96.62 89 ASP A O 1
ATOM 692 N N . VAL A 1 90 ? -1.064 2.828 2.455 1.00 95.00 90 VAL A N 1
ATOM 693 C CA . VAL A 1 90 ? -1.568 2.597 1.090 1.00 95.00 90 VAL A CA 1
ATOM 694 C C . VAL A 1 90 ? -0.823 1.444 0.421 1.00 95.00 90 VAL A C 1
ATOM 696 O O . VAL A 1 90 ? -1.481 0.609 -0.194 1.00 95.00 90 VAL A O 1
ATOM 699 N N . LEU A 1 91 ? 0.501 1.346 0.584 1.00 95.19 91 LEU A N 1
ATOM 700 C CA . LEU A 1 91 ? 1.288 0.213 0.077 1.00 95.19 91 LEU A CA 1
ATOM 701 C C . LEU A 1 91 ? 0.813 -1.118 0.672 1.00 95.19 91 LEU A C 1
ATOM 703 O O . LEU A 1 91 ? 0.480 -2.033 -0.080 1.00 95.19 91 LEU A O 1
ATOM 707 N N . ASP A 1 92 ? 0.697 -1.189 2.003 1.00 94.81 92 ASP A N 1
ATOM 708 C CA . ASP A 1 92 ? 0.139 -2.356 2.704 1.00 94.81 92 ASP A CA 1
ATOM 709 C C . ASP A 1 92 ? -1.261 -2.697 2.155 1.00 94.81 92 ASP A C 1
ATOM 711 O O . ASP A 1 92 ? -1.542 -3.823 1.744 1.00 94.81 92 ASP A O 1
ATOM 715 N N . SER A 1 93 ? -2.147 -1.694 2.088 1.00 94.44 93 SER A N 1
ATOM 716 C CA . SER A 1 93 ? -3.524 -1.868 1.599 1.00 94.44 93 SER A CA 1
ATOM 717 C C . SER A 1 93 ? -3.596 -2.422 0.186 1.00 94.44 93 SER A C 1
ATOM 719 O O . SER A 1 93 ? -4.427 -3.287 -0.074 1.00 94.44 93 SER A O 1
ATOM 721 N N . ALA A 1 94 ? -2.786 -1.883 -0.727 1.00 95.38 94 ALA A N 1
ATOM 722 C CA . ALA A 1 94 ? -2.839 -2.226 -2.139 1.00 95.38 94 ALA A CA 1
ATOM 723 C C . ALA A 1 94 ? -2.456 -3.691 -2.363 1.00 95.38 94 ALA A C 1
ATOM 725 O O . ALA A 1 94 ? -3.127 -4.388 -3.121 1.00 95.38 94 ALA A O 1
ATOM 726 N N . LEU A 1 95 ? -1.435 -4.177 -1.654 1.00 96.25 95 LEU A N 1
ATOM 727 C CA . LEU A 1 95 ? -0.960 -5.556 -1.771 1.00 96.25 95 LEU A CA 1
ATOM 728 C C . LEU A 1 95 ? -1.955 -6.549 -1.160 1.00 96.25 95 LEU A C 1
ATOM 730 O O . LEU A 1 95 ? -2.281 -7.560 -1.783 1.00 96.25 95 LEU A O 1
ATOM 734 N N . LEU A 1 96 ? -2.546 -6.221 -0.005 1.00 96.19 96 LEU A N 1
ATOM 735 C CA . LEU A 1 96 ? -3.629 -7.033 0.556 1.00 96.19 96 LEU A CA 1
ATOM 736 C C . LEU A 1 96 ? -4.874 -7.044 -0.346 1.00 96.19 96 LEU A C 1
ATOM 738 O O . LEU A 1 96 ? -5.502 -8.088 -0.521 1.00 96.19 96 LEU A O 1
ATOM 742 N N . LEU A 1 97 ? -5.239 -5.898 -0.929 1.00 95.06 97 LEU A N 1
ATOM 743 C CA . LEU A 1 97 ? -6.358 -5.796 -1.868 1.00 95.06 97 LEU A CA 1
ATOM 744 C C . LEU A 1 97 ? -6.109 -6.627 -3.132 1.00 95.06 97 LEU A C 1
ATOM 746 O O . LEU A 1 97 ? -7.024 -7.315 -3.584 1.00 95.06 97 LEU A O 1
ATOM 750 N N . ALA A 1 98 ? -4.890 -6.602 -3.674 1.00 94.75 98 ALA A N 1
ATOM 751 C CA . ALA A 1 98 ? -4.509 -7.443 -4.803 1.00 94.75 98 ALA A CA 1
ATOM 752 C C . ALA A 1 98 ? -4.685 -8.926 -4.452 1.00 94.75 98 ALA A C 1
ATOM 754 O O . ALA A 1 98 ? -5.407 -9.629 -5.152 1.00 94.75 98 ALA A O 1
ATOM 755 N N . GLY A 1 99 ? -4.143 -9.376 -3.313 1.00 95.75 99 GLY A N 1
ATOM 756 C CA . GLY A 1 99 ? -4.324 -10.750 -2.836 1.00 95.75 99 GLY A CA 1
ATOM 757 C C . GLY A 1 99 ? -5.799 -11.148 -2.722 1.00 95.75 99 GLY A C 1
ATOM 758 O O . GLY A 1 99 ? -6.204 -12.179 -3.253 1.00 95.75 99 GLY A O 1
ATOM 759 N N . ARG A 1 100 ? -6.637 -10.301 -2.111 1.00 94.75 100 ARG A N 1
ATOM 760 C CA . ARG A 1 100 ? -8.093 -10.532 -2.015 1.00 94.75 100 ARG A CA 1
ATOM 761 C C . ARG A 1 100 ? -8.774 -10.622 -3.380 1.00 94.75 100 ARG A C 1
ATOM 763 O O . ARG A 1 100 ? -9.642 -11.466 -3.560 1.00 94.75 100 ARG A O 1
ATOM 770 N N . SER A 1 101 ? -8.366 -9.790 -4.336 1.00 95.44 101 SER A N 1
ATOM 771 C CA . SER A 1 101 ? -8.936 -9.774 -5.692 1.00 95.44 101 SER A CA 1
ATOM 772 C C . SER A 1 101 ? -8.683 -11.081 -6.452 1.00 95.44 101 SER A C 1
ATOM 774 O O . SER A 1 101 ? -9.442 -11.416 -7.354 1.00 95.44 101 SER A O 1
ATOM 776 N N . PHE A 1 102 ? -7.658 -11.840 -6.052 1.00 94.00 102 PHE A N 1
ATOM 777 C CA . PHE A 1 102 ? -7.343 -13.170 -6.578 1.00 94.00 102 PHE A CA 1
ATOM 778 C C . PHE A 1 102 ? -7.695 -14.313 -5.608 1.00 94.00 102 PHE A C 1
ATOM 780 O O . PHE A 1 102 ? -7.256 -15.441 -5.810 1.00 94.00 102 PHE A O 1
ATOM 787 N N . GLY A 1 103 ? -8.456 -14.048 -4.538 1.00 95.38 103 GLY A N 1
ATOM 788 C CA . GLY A 1 103 ? -8.844 -15.066 -3.552 1.00 95.38 103 GLY A CA 1
ATOM 789 C C . GLY A 1 103 ? -7.701 -15.583 -2.665 1.00 95.38 103 GLY A C 1
ATOM 790 O O . GLY A 1 103 ? -7.850 -16.611 -2.012 1.00 95.38 103 GLY A O 1
ATOM 791 N N . ALA A 1 104 ? -6.564 -14.883 -2.619 1.00 95.88 104 ALA A N 1
ATOM 792 C CA . ALA A 1 104 ? -5.371 -15.261 -1.862 1.00 95.88 104 ALA A CA 1
ATOM 793 C C . ALA A 1 104 ? -4.859 -14.098 -0.983 1.00 95.88 104 ALA A C 1
ATOM 795 O O . ALA A 1 104 ? -3.769 -13.561 -1.217 1.00 95.88 104 ALA A O 1
ATOM 796 N N . PRO A 1 105 ? -5.615 -13.664 0.044 1.00 95.50 105 PRO A N 1
ATOM 797 C CA . PRO A 1 105 ? -5.203 -12.567 0.926 1.00 95.50 105 PRO A CA 1
ATOM 798 C C . PRO A 1 105 ? -3.866 -12.823 1.643 1.00 95.50 105 PRO A C 1
ATOM 800 O O . PRO A 1 105 ? -3.084 -11.891 1.817 1.00 95.50 105 PRO A O 1
ATOM 803 N N . GLN A 1 106 ? -3.557 -14.077 1.981 1.00 96.62 106 GLN A N 1
ATOM 804 C CA . GLN A 1 106 ? -2.274 -14.498 2.548 1.00 96.62 106 GLN A CA 1
ATOM 805 C C . GLN A 1 106 ? -1.087 -14.254 1.603 1.00 96.62 106 GLN A C 1
ATOM 807 O O . GLN A 1 106 ? 0.003 -13.910 2.062 1.00 96.62 106 GLN A O 1
ATOM 812 N N . ALA A 1 107 ? -1.295 -14.381 0.286 1.00 96.62 107 ALA A N 1
ATOM 813 C CA . ALA A 1 107 ? -0.271 -14.063 -0.706 1.00 96.62 107 ALA A CA 1
ATOM 814 C C . ALA A 1 107 ? -0.044 -12.547 -0.770 1.00 96.62 107 ALA A C 1
ATOM 816 O O . ALA A 1 107 ? 1.095 -12.097 -0.705 1.00 96.62 107 ALA A O 1
ATOM 817 N N . GLY A 1 108 ? -1.122 -11.754 -0.749 1.00 96.88 108 GLY A N 1
ATOM 818 C CA . GLY A 1 108 ? -1.028 -10.293 -0.642 1.00 96.88 108 GLY A CA 1
ATOM 819 C C . GLY A 1 108 ? -0.322 -9.826 0.638 1.00 96.88 108 GLY A C 1
ATOM 820 O O . GLY A 1 108 ? 0.476 -8.893 0.607 1.00 96.88 108 GLY A O 1
ATOM 821 N N . ALA A 1 109 ? -0.553 -10.509 1.763 1.00 97.19 109 ALA A N 1
ATOM 822 C CA . ALA A 1 109 ? 0.162 -10.263 3.014 1.00 97.19 109 ALA A CA 1
ATOM 823 C C . ALA A 1 109 ? 1.658 -10.615 2.925 1.00 97.19 109 ALA A C 1
ATOM 825 O O . ALA A 1 109 ? 2.494 -9.928 3.513 1.00 97.19 109 ALA A O 1
ATOM 826 N N . ALA A 1 110 ? 2.012 -11.685 2.207 1.00 97.00 110 ALA A N 1
ATOM 827 C CA . ALA A 1 110 ? 3.404 -12.049 1.954 1.00 97.00 110 ALA A CA 1
ATOM 828 C C . ALA A 1 110 ? 4.109 -11.023 1.063 1.00 97.00 110 ALA A C 1
ATOM 830 O O . ALA A 1 110 ? 5.201 -10.573 1.413 1.00 97.00 110 ALA A O 1
ATOM 831 N N . ASP A 1 111 ? 3.453 -10.586 -0.011 1.00 96.69 111 ASP A N 1
ATOM 832 C CA . ASP A 1 111 ? 3.977 -9.550 -0.897 1.00 96.69 111 ASP A CA 1
ATOM 833 C C . ASP A 1 111 ? 4.156 -8.221 -0.145 1.00 96.69 111 ASP A C 1
ATOM 835 O O . ASP A 1 111 ? 5.178 -7.559 -0.303 1.00 96.69 111 ASP A O 1
ATOM 839 N N . ALA A 1 112 ? 3.226 -7.850 0.743 1.00 96.81 112 ALA A N 1
ATOM 840 C CA . ALA A 1 112 ? 3.366 -6.665 1.593 1.00 96.81 112 ALA A CA 1
ATOM 841 C C . ALA A 1 112 ? 4.572 -6.733 2.532 1.00 96.81 112 ALA A C 1
ATOM 843 O O . ALA A 1 112 ? 5.330 -5.766 2.640 1.00 96.81 112 ALA A O 1
ATOM 844 N N . ARG A 1 113 ? 4.796 -7.887 3.171 1.00 96.56 113 ARG A N 1
ATOM 845 C CA . ARG A 1 113 ? 5.986 -8.116 4.001 1.00 96.56 113 ARG A CA 1
ATOM 846 C C . ARG A 1 113 ? 7.269 -8.014 3.186 1.00 96.56 113 ARG A C 1
ATOM 848 O O . ARG A 1 113 ? 8.195 -7.364 3.651 1.00 96.56 113 ARG A O 1
ATOM 855 N N . LEU A 1 114 ? 7.308 -8.590 1.984 1.00 96.12 114 LEU A N 1
ATOM 856 C CA . LEU A 1 114 ? 8.456 -8.492 1.080 1.00 96.12 114 LEU A CA 1
ATOM 857 C C . LEU A 1 114 ? 8.712 -7.038 0.663 1.00 96.12 114 LEU A C 1
ATOM 859 O O . LEU A 1 114 ? 9.832 -6.541 0.764 1.00 96.12 114 LEU A O 1
ATOM 863 N N . VAL A 1 115 ? 7.666 -6.326 0.244 1.00 96.00 115 VAL A N 1
ATOM 864 C CA . VAL A 1 115 ? 7.776 -4.943 -0.229 1.00 96.00 115 VAL A CA 1
ATOM 865 C C . VAL A 1 115 ? 8.160 -3.991 0.897 1.00 96.00 115 VAL A C 1
ATOM 867 O O . 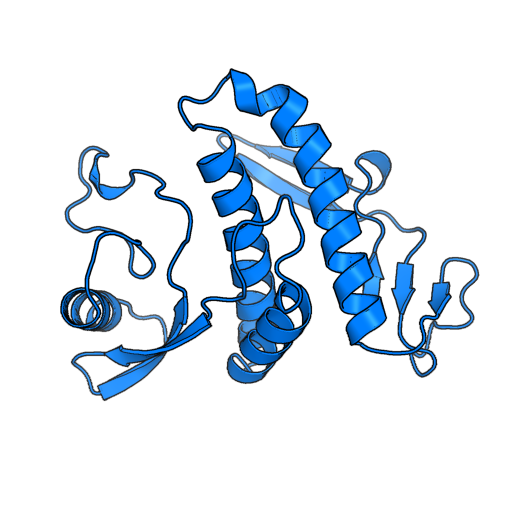VAL A 1 115 ? 8.865 -3.035 0.617 1.00 96.00 115 VAL A O 1
ATOM 870 N N . LEU A 1 116 ? 7.769 -4.215 2.152 1.00 95.44 116 LEU A N 1
ATOM 871 C CA . LEU A 1 116 ? 8.075 -3.306 3.269 1.00 95.44 116 LEU A CA 1
ATOM 872 C C . LEU A 1 116 ? 9.192 -3.799 4.208 1.00 95.44 116 LEU A C 1
ATOM 874 O O . LEU A 1 116 ? 9.453 -3.139 5.213 1.00 95.44 116 LEU A O 1
ATOM 878 N N . ALA A 1 117 ? 9.855 -4.921 3.902 1.00 87.50 117 ALA A N 1
ATOM 879 C CA . ALA A 1 117 ? 10.832 -5.575 4.784 1.00 87.50 117 ALA A CA 1
ATOM 880 C C . ALA A 1 117 ? 11.965 -4.648 5.259 1.00 87.50 117 ALA A C 1
ATOM 882 O O . ALA A 1 117 ? 12.362 -4.707 6.420 1.00 87.50 117 ALA A O 1
ATOM 883 N N . ASP A 1 118 ? 12.439 -3.759 4.383 1.00 76.12 118 ASP A N 1
ATOM 884 C CA . ASP A 1 118 ? 13.663 -2.986 4.618 1.00 76.12 118 ASP A CA 1
ATOM 885 C C . ASP A 1 118 ? 13.451 -1.700 5.434 1.00 76.12 118 ASP A C 1
ATOM 887 O O . ASP A 1 118 ? 14.410 -0.972 5.688 1.00 76.12 118 ASP A O 1
ATOM 891 N N . GLY A 1 119 ? 12.209 -1.381 5.834 1.00 71.31 119 GLY A N 1
ATOM 892 C CA . GLY A 1 119 ? 11.919 -0.191 6.650 1.00 71.31 119 GLY A CA 1
ATOM 893 C C . GLY A 1 119 ? 12.471 1.109 6.046 1.00 71.31 119 GLY A C 1
ATOM 894 O O . GLY A 1 119 ? 12.946 1.989 6.766 1.00 71.31 119 GLY A O 1
ATOM 895 N N . GLU A 1 120 ? 12.466 1.195 4.713 1.00 83.19 120 GLU A N 1
ATOM 896 C CA . GLU A 1 120 ? 13.143 2.238 3.950 1.00 83.19 120 GLU A CA 1
ATOM 897 C C . GLU A 1 120 ? 12.495 3.604 4.190 1.00 83.19 120 GLU A C 1
ATOM 899 O O . GLU A 1 120 ? 11.318 3.819 3.891 1.00 83.19 120 GLU A O 1
ATOM 904 N N . LYS A 1 121 ? 13.275 4.565 4.695 1.00 91.56 121 LYS A N 1
ATOM 905 C CA . LYS A 1 121 ? 12.808 5.950 4.796 1.00 91.56 121 LYS A CA 1
ATOM 906 C C . LYS A 1 121 ? 12.483 6.483 3.394 1.00 91.56 121 LYS A C 1
ATOM 908 O O . LYS A 1 121 ? 13.263 6.263 2.472 1.00 91.56 121 LYS A O 1
ATOM 913 N N . PRO A 1 122 ? 11.392 7.246 3.229 1.00 95.62 122 PRO A N 1
ATOM 914 C CA . PRO A 1 122 ? 10.568 7.850 4.280 1.00 95.62 122 PRO A CA 1
ATOM 915 C C . PRO A 1 122 ? 9.369 7.005 4.752 1.00 95.62 122 PRO A C 1
ATOM 917 O O . PRO A 1 122 ? 8.577 7.505 5.551 1.00 95.62 122 PRO A O 1
ATOM 920 N N . LEU A 1 123 ? 9.221 5.751 4.308 1.00 96.38 123 LEU A N 1
ATOM 921 C CA . LEU A 1 123 ? 8.184 4.853 4.829 1.00 96.38 123 LEU A CA 1
ATOM 922 C C . LEU A 1 123 ? 8.413 4.597 6.326 1.00 96.38 123 LEU A C 1
ATOM 924 O O . LEU A 1 123 ? 9.537 4.653 6.828 1.00 96.38 123 LEU A O 1
ATOM 928 N N . THR A 1 124 ? 7.329 4.396 7.072 1.00 95.81 124 THR A N 1
ATOM 929 C CA . THR A 1 124 ? 7.368 4.545 8.538 1.00 95.81 124 THR A CA 1
ATOM 930 C C . THR A 1 124 ? 7.401 3.239 9.316 1.00 95.81 124 THR A C 1
ATOM 932 O O . THR A 1 124 ? 7.604 3.280 10.531 1.00 95.81 124 THR A O 1
ATOM 935 N N . SER A 1 125 ? 7.154 2.112 8.655 1.00 94.38 125 SER A N 1
ATOM 936 C CA . SER A 1 125 ? 7.124 0.786 9.269 1.00 94.38 125 SER A CA 1
ATOM 937 C C . SER A 1 125 ? 7.283 -0.312 8.222 1.00 94.38 125 SER A C 1
ATOM 939 O O . SER A 1 125 ? 7.081 -0.086 7.028 1.00 94.38 125 SER A O 1
ATOM 941 N N . THR A 1 126 ? 7.580 -1.517 8.701 1.00 95.44 126 THR A N 1
ATOM 942 C CA . THR A 1 126 ? 7.323 -2.756 7.965 1.00 95.44 126 THR A CA 1
ATOM 943 C C . THR A 1 126 ? 5.814 -2.982 7.800 1.00 95.44 126 THR A C 1
ATOM 945 O O . THR A 1 126 ? 4.994 -2.231 8.348 1.00 95.44 126 THR A O 1
ATOM 948 N N . SER A 1 127 ? 5.440 -4.021 7.045 1.00 96.06 127 SER A N 1
ATOM 949 C CA . SER A 1 127 ? 4.038 -4.415 6.905 1.00 96.06 127 SER A CA 1
ATOM 950 C C . SER A 1 127 ? 3.426 -4.775 8.254 1.00 96.06 127 SER A C 1
ATOM 952 O O . SER A 1 127 ? 4.028 -5.479 9.066 1.00 96.06 127 SER A O 1
ATOM 954 N N . THR A 1 128 ? 2.201 -4.311 8.467 1.00 95.38 128 THR A N 1
ATOM 955 C CA . THR A 1 128 ? 1.411 -4.575 9.680 1.00 95.38 128 THR A CA 1
ATOM 956 C C . THR A 1 128 ? 0.263 -5.547 9.426 1.00 95.38 128 THR A C 1
ATOM 958 O O . THR A 1 128 ? -0.628 -5.703 10.269 1.00 95.38 128 THR A O 1
ATOM 961 N N . ILE A 1 129 ? 0.245 -6.163 8.240 1.00 96.31 129 ILE A N 1
ATOM 962 C CA . ILE A 1 129 ? -0.795 -7.103 7.852 1.00 96.31 129 ILE A CA 1
ATOM 963 C C . ILE A 1 129 ? -0.660 -8.388 8.660 1.00 96.31 129 ILE A C 1
ATOM 965 O O . ILE A 1 129 ? 0.417 -8.975 8.760 1.00 96.31 129 ILE A O 1
ATOM 969 N N . ARG A 1 130 ? -1.782 -8.829 9.220 1.00 95.12 130 ARG A N 1
ATOM 970 C CA . ARG A 1 130 ? -1.882 -10.017 10.061 1.00 95.12 130 ARG A CA 1
ATOM 971 C C . ARG A 1 130 ? -3.288 -10.588 10.033 1.00 95.12 130 ARG A C 1
ATOM 973 O O . ARG A 1 130 ? -4.244 -9.908 9.654 1.00 95.12 130 ARG A O 1
ATOM 980 N N . GLU A 1 131 ? -3.398 -11.824 10.486 1.00 95.31 131 GLU A N 1
ATOM 981 C CA . GLU A 1 131 ? -4.683 -12.448 10.761 1.00 95.31 131 GLU A CA 1
ATOM 982 C C . GLU A 1 131 ? -5.287 -11.902 12.060 1.00 95.31 131 GLU A C 1
ATOM 984 O O . GLU A 1 131 ? -4.583 -11.558 13.013 1.00 95.31 131 GLU A O 1
ATOM 989 N N . LEU A 1 132 ? -6.611 -11.813 12.075 1.00 95.00 132 LEU A N 1
ATOM 990 C CA . LEU A 1 132 ? -7.427 -11.492 13.234 1.00 95.00 132 LEU A CA 1
ATOM 991 C C . LEU A 1 132 ? -8.678 -12.365 13.189 1.00 95.00 132 LEU A C 1
ATOM 993 O O . LEU A 1 132 ? -9.398 -12.353 12.192 1.00 95.00 132 LEU A O 1
ATOM 997 N N . THR A 1 133 ? -8.965 -13.071 14.274 1.00 95.56 133 THR A N 1
ATOM 998 C CA . THR A 1 133 ? -10.237 -13.780 14.442 1.00 95.56 133 THR A CA 1
ATOM 999 C C . THR A 1 133 ? -11.258 -12.839 15.074 1.00 95.56 133 THR A C 1
ATOM 1001 O O . THR A 1 133 ? -10.956 -12.194 16.076 1.00 95.56 133 THR A O 1
ATOM 1004 N N . ASP A 1 134 ? -12.441 -12.721 14.472 1.00 95.44 134 ASP A N 1
ATOM 1005 C CA . A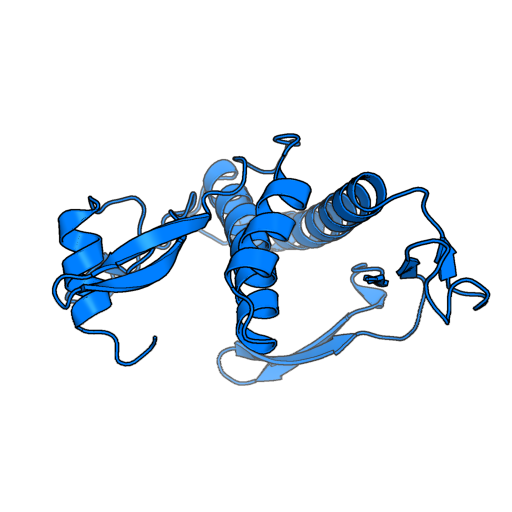SP A 1 134 ? -13.534 -11.910 15.012 1.00 95.44 134 ASP A CA 1
ATOM 1006 C C . ASP A 1 134 ? -14.359 -12.649 16.080 1.00 95.44 134 ASP A C 1
ATOM 1008 O O . ASP A 1 134 ? -14.202 -13.852 16.293 1.00 95.44 134 ASP A O 1
ATOM 1012 N N . ASP A 1 135 ? -15.289 -11.938 16.723 1.00 94.81 135 ASP A N 1
ATOM 1013 C CA . ASP A 1 135 ? -16.138 -12.493 17.792 1.00 94.81 135 ASP A CA 1
ATOM 1014 C C . ASP A 1 135 ? -17.117 -13.584 17.307 1.00 94.81 135 ASP A C 1
ATOM 1016 O O . ASP A 1 135 ? -17.775 -14.241 18.112 1.00 94.81 135 ASP A O 1
ATOM 1020 N N . ARG A 1 136 ? -17.227 -13.793 15.988 1.00 94.62 136 ARG A N 1
ATOM 1021 C CA . ARG A 1 136 ? -18.002 -14.878 15.366 1.00 94.62 136 ARG A CA 1
ATOM 1022 C C . ARG A 1 136 ? -17.111 -16.048 14.933 1.00 94.62 136 ARG A C 1
ATOM 1024 O O . ARG A 1 136 ? -17.597 -16.959 14.267 1.00 94.62 136 ARG A O 1
ATOM 1031 N N . GLY A 1 137 ? -15.824 -16.031 15.282 1.00 94.62 137 GLY A N 1
ATOM 1032 C CA . GLY A 1 137 ? -14.862 -17.073 14.931 1.00 94.62 137 GLY A CA 1
ATOM 1033 C C . GLY A 1 137 ? -14.384 -17.030 13.477 1.00 94.62 137 GLY A C 1
ATOM 1034 O O . GLY A 1 137 ? -13.781 -17.997 13.017 1.00 94.62 137 GLY A O 1
ATOM 1035 N N . ARG A 1 138 ? -14.638 -15.945 12.733 1.00 93.81 138 ARG A N 1
ATOM 1036 C CA . ARG A 1 138 ? -14.179 -15.792 11.342 1.00 93.81 138 ARG A CA 1
ATOM 1037 C C . ARG A 1 138 ? -12.780 -15.185 11.324 1.00 93.81 138 ARG A C 1
ATOM 1039 O O . ARG A 1 138 ? -12.526 -14.202 12.019 1.00 93.81 138 ARG A O 1
ATOM 1046 N N . THR A 1 139 ? -11.886 -15.732 10.506 1.00 93.50 139 THR A N 1
ATOM 1047 C CA . THR A 1 139 ? -10.527 -15.203 10.328 1.00 93.50 139 THR A CA 1
ATOM 1048 C C . THR A 1 139 ? -10.491 -14.157 9.222 1.00 93.50 139 THR A C 1
ATOM 1050 O O . THR A 1 139 ? -10.943 -14.394 8.106 1.00 93.50 139 THR A O 1
ATOM 1053 N N . HIS A 1 140 ? -9.892 -13.010 9.530 1.00 92.44 140 HIS A N 1
ATOM 1054 C CA . HIS A 1 140 ? -9.743 -11.870 8.637 1.00 92.44 140 HIS A CA 1
ATOM 1055 C C . HIS A 1 140 ? -8.272 -11.526 8.466 1.00 92.44 140 HIS A C 1
ATOM 1057 O O . HIS A 1 140 ? -7.550 -11.361 9.447 1.00 92.44 140 HIS A O 1
ATOM 1063 N N . TRP A 1 141 ? -7.838 -11.291 7.232 1.00 94.38 141 TRP A N 1
ATOM 1064 C CA . TRP A 1 141 ? -6.575 -10.598 6.991 1.00 94.38 141 TRP A CA 1
ATOM 1065 C C . TRP A 1 141 ? -6.804 -9.101 7.125 1.00 94.38 141 TRP A C 1
ATOM 1067 O O . TRP A 1 141 ? -7.511 -8.507 6.314 1.00 94.38 141 TRP A O 1
ATOM 1077 N N . THR A 1 142 ? -6.223 -8.476 8.137 1.00 92.50 142 THR A N 1
ATOM 1078 C CA . THR A 1 142 ? -6.341 -7.037 8.388 1.00 92.50 142 THR A CA 1
ATOM 1079 C C . THR A 1 142 ? -4.965 -6.413 8.554 1.00 92.50 142 THR A C 1
ATOM 1081 O O . THR A 1 142 ? -3.950 -7.091 8.457 1.00 92.50 142 THR A O 1
ATOM 1084 N N . ARG A 1 143 ? -4.921 -5.104 8.794 1.00 92.69 143 ARG A N 1
ATOM 1085 C CA . ARG A 1 143 ? -3.696 -4.376 9.113 1.00 92.69 143 ARG A CA 1
ATOM 1086 C C . ARG A 1 143 ? -3.903 -3.430 10.285 1.00 92.69 143 ARG A C 1
ATOM 1088 O O . ARG A 1 143 ? -5.028 -2.989 10.541 1.00 92.69 143 ARG A O 1
ATOM 1095 N N . LEU A 1 144 ? -2.806 -3.051 10.928 1.00 93.94 144 LEU A N 1
ATOM 1096 C CA . LEU A 1 144 ? -2.782 -1.966 11.901 1.00 93.94 144 LEU A CA 1
ATOM 1097 C C . LEU A 1 144 ? -2.225 -0.710 11.236 1.00 93.94 144 LEU A C 1
ATOM 1099 O O . LEU A 1 144 ? -1.034 -0.619 10.971 1.00 93.94 144 LEU A O 1
ATOM 1103 N N . ARG A 1 145 ? -3.079 0.278 10.974 1.00 95.31 145 ARG A N 1
ATOM 1104 C CA . ARG A 1 145 ? -2.624 1.495 10.300 1.00 95.31 145 ARG A CA 1
ATOM 1105 C C . ARG A 1 145 ? -1.581 2.246 11.114 1.00 95.31 145 ARG A C 1
ATOM 1107 O O . ARG A 1 145 ? -1.807 2.524 12.287 1.00 95.31 145 ARG A O 1
ATOM 1114 N N . GLY A 1 146 ? -0.505 2.671 10.460 1.00 94.19 146 GLY A N 1
ATOM 1115 C CA . GLY A 1 146 ? 0.457 3.610 11.031 1.00 94.19 146 GLY A CA 1
ATOM 1116 C C . GLY A 1 146 ? -0.081 5.043 11.078 1.00 94.19 146 GLY A C 1
ATOM 1117 O O . GLY A 1 146 ? 0.327 5.831 11.932 1.00 94.19 146 GLY A O 1
ATOM 1118 N N . SER A 1 147 ? -1.013 5.398 10.183 1.00 94.62 147 SER A N 1
ATOM 1119 C CA . SER A 1 147 ? -1.628 6.730 10.156 1.00 94.62 147 SER A CA 1
ATOM 1120 C C . SER A 1 147 ? -2.997 6.767 10.844 1.00 94.62 147 SER A C 1
ATOM 1122 O O . SER A 1 147 ? -3.856 5.907 10.647 1.00 94.62 147 SER A O 1
ATOM 1124 N N . CYS A 1 148 ? -3.245 7.818 11.630 1.00 92.12 148 CYS A N 1
ATOM 1125 C CA . CYS A 1 148 ? -4.577 8.135 12.144 1.00 92.12 148 CYS A CA 1
ATOM 1126 C C . CYS A 1 148 ? -5.278 9.099 11.177 1.00 92.12 148 CYS A C 1
ATOM 1128 O O . CYS A 1 148 ? -4.789 10.200 10.954 1.00 92.12 148 CYS A O 1
ATOM 1130 N N . CYS A 1 149 ? -6.427 8.706 10.616 1.00 90.44 149 CYS A N 1
ATOM 1131 C CA . CYS A 1 149 ? -7.230 9.577 9.741 1.00 90.44 149 CYS A CA 1
ATOM 1132 C C . CYS A 1 149 ? -8.256 10.442 10.492 1.00 90.44 149 CYS A C 1
ATOM 1134 O O . CYS A 1 149 ? -8.984 11.184 9.848 1.00 90.44 149 CYS A O 1
ATOM 1136 N N . PHE A 1 150 ? -8.361 10.310 11.820 1.00 92.00 150 PHE A N 1
ATOM 1137 C CA . PHE A 1 150 ? -9.379 10.975 12.648 1.00 92.00 150 PHE A CA 1
ATOM 1138 C C . PHE A 1 150 ? -10.838 10.714 12.238 1.00 92.00 150 PHE A C 1
ATOM 1140 O O . PHE A 1 150 ? -11.717 11.469 12.633 1.00 92.00 150 PHE A O 1
ATOM 1147 N N . LEU A 1 151 ? -11.130 9.616 11.524 1.00 90.88 151 LEU A N 1
ATOM 1148 C CA . LEU A 1 151 ? -12.510 9.257 11.162 1.00 90.88 151 LEU A CA 1
ATOM 1149 C C . LEU A 1 151 ? -13.437 9.224 12.389 1.00 90.88 151 LEU A C 1
ATOM 1151 O O . LEU A 1 151 ? -14.556 9.704 12.317 1.00 90.88 151 LEU A O 1
ATOM 1155 N N . TYR A 1 152 ? -12.942 8.734 13.528 1.00 91.06 152 TYR A N 1
ATOM 1156 C CA . TYR A 1 152 ? -13.686 8.679 14.792 1.00 91.06 152 TYR A CA 1
ATOM 1157 C C . TYR A 1 152 ? -14.108 10.053 15.346 1.00 91.06 152 TYR A C 1
ATOM 1159 O O . TYR A 1 152 ? -14.927 10.109 16.252 1.00 91.06 152 TYR A O 1
ATOM 1167 N N . ALA A 1 153 ? -13.507 11.147 14.872 1.00 92.69 153 ALA A N 1
ATOM 1168 C CA . ALA A 1 153 ? -13.828 12.507 15.299 1.00 92.69 153 ALA A CA 1
ATOM 1169 C C . ALA A 1 153 ? -14.828 13.198 14.355 1.00 92.69 153 ALA A C 1
ATOM 1171 O O . ALA A 1 153 ? -15.181 14.354 14.582 1.00 92.69 153 ALA A O 1
ATOM 1172 N N . MET A 1 154 ? -15.259 12.524 13.284 1.00 92.50 154 MET A N 1
ATOM 1173 C CA . MET A 1 154 ? -16.223 13.073 12.334 1.00 92.50 154 MET A CA 1
ATOM 1174 C C . MET A 1 154 ? -17.659 12.946 12.871 1.00 92.50 154 MET A C 1
ATOM 1176 O O . MET A 1 154 ? -17.981 11.938 13.506 1.00 92.50 154 MET A O 1
ATOM 1180 N N . PRO A 1 155 ? -18.547 13.922 12.595 1.00 95.12 155 PRO A N 1
ATOM 1181 C CA . PRO A 1 155 ? -19.951 13.838 12.990 1.00 95.12 155 PRO A CA 1
ATOM 1182 C C . PRO A 1 155 ? -20.622 12.556 12.480 1.00 95.12 155 PRO A C 1
ATOM 1184 O O . PRO A 1 155 ? -20.445 12.179 11.323 1.00 95.12 155 PRO A O 1
ATOM 1187 N N . GLY A 1 156 ? -21.399 11.898 13.343 1.00 92.19 156 GLY A N 1
ATOM 1188 C CA . GLY A 1 156 ? -22.140 10.678 13.000 1.00 92.19 156 GLY A CA 1
ATOM 1189 C C . GLY A 1 156 ? -21.307 9.392 12.961 1.00 92.19 156 GLY A C 1
ATOM 1190 O O . GLY A 1 156 ? -21.848 8.336 12.646 1.00 92.19 156 GLY A O 1
ATOM 1191 N N . VAL A 1 157 ? -20.010 9.440 13.284 1.00 91.62 157 VAL A N 1
ATOM 1192 C CA . VAL A 1 157 ? -19.181 8.233 13.393 1.00 91.62 157 VAL A CA 1
ATOM 1193 C C . VAL A 1 157 ? -19.241 7.681 14.814 1.00 91.62 157 VAL A C 1
ATOM 1195 O O . VAL A 1 157 ? -18.699 8.268 15.744 1.00 91.62 157 VAL A O 1
ATOM 1198 N N . GLU A 1 158 ? -19.865 6.515 14.970 1.00 88.06 158 GLU A N 1
ATOM 1199 C CA . GLU A 1 158 ? -20.028 5.861 16.276 1.00 88.06 158 GLU A CA 1
ATOM 1200 C C . GLU A 1 158 ? -18.795 5.060 16.715 1.00 88.06 158 GLU A C 1
ATOM 1202 O O . GLU A 1 158 ? -18.556 4.879 17.907 1.00 88.06 158 GLU A O 1
ATOM 1207 N N . ARG A 1 159 ? -18.008 4.544 15.759 1.00 89.31 159 ARG A N 1
ATOM 1208 C CA . ARG A 1 159 ? -16.875 3.645 16.028 1.00 89.31 159 ARG A CA 1
ATOM 1209 C C . ARG A 1 159 ? -15.657 3.985 15.163 1.00 89.31 159 ARG A C 1
ATOM 1211 O O . ARG A 1 159 ? -15.816 4.375 14.004 1.00 89.31 159 ARG A O 1
ATOM 1218 N N . PRO A 1 160 ? -14.423 3.799 15.670 1.00 92.25 160 PRO A N 1
ATOM 1219 C CA . PRO A 1 160 ? -13.225 3.838 14.837 1.00 92.25 160 PRO A CA 1
ATOM 1220 C C . PRO A 1 160 ?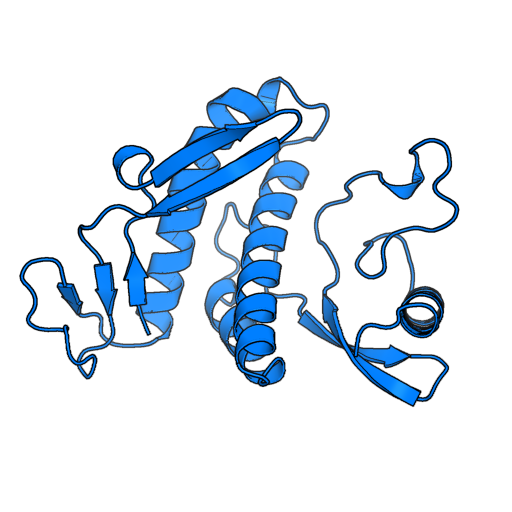 -13.264 2.782 13.722 1.00 92.25 160 PRO A C 1
ATOM 1222 O O . PRO A 1 160 ? -13.994 1.798 13.798 1.00 92.25 160 PRO A O 1
ATOM 1225 N N . CYS A 1 161 ? -12.436 2.945 12.687 1.00 90.62 161 CYS A N 1
ATOM 1226 C CA . CYS A 1 161 ? -12.334 1.923 11.646 1.00 90.62 161 CYS A CA 1
ATOM 1227 C C . CYS A 1 161 ? -11.647 0.643 12.155 1.00 90.62 161 CYS A C 1
ATOM 1229 O O . CYS A 1 161 ? -10.794 0.681 13.044 1.00 90.62 161 CYS A O 1
ATOM 1231 N N . ALA A 1 162 ? -11.938 -0.487 11.507 1.00 90.81 162 ALA A N 1
ATOM 1232 C CA . ALA A 1 162 ? -11.404 -1.807 11.858 1.00 90.81 162 ALA A CA 1
ATOM 1233 C C . ALA A 1 162 ? -9.873 -1.945 11.716 1.00 90.81 162 ALA A C 1
ATOM 1235 O O . ALA A 1 162 ? -9.297 -2.943 12.136 1.00 90.81 162 ALA A O 1
ATOM 1236 N N . SER A 1 163 ? -9.186 -0.951 11.149 1.00 93.12 163 SER A N 1
ATOM 1237 C CA . SER A 1 163 ? -7.720 -0.876 11.045 1.00 93.12 163 SER A CA 1
ATOM 1238 C C . SER A 1 163 ? -7.119 0.283 11.854 1.00 93.12 163 SER A C 1
ATOM 1240 O O . SER A 1 163 ? -5.940 0.596 11.711 1.00 93.12 163 SER A O 1
ATOM 1242 N N . CYS A 1 164 ? -7.915 0.937 12.711 1.00 94.31 164 CYS A N 1
ATOM 1243 C CA . CYS A 1 164 ? -7.509 2.108 13.489 1.00 94.31 164 CYS A CA 1
ATOM 1244 C C . CYS A 1 164 ? -6.357 1.785 14.465 1.00 94.31 164 CYS A C 1
ATOM 1246 O O . CYS A 1 164 ? -6.461 0.781 15.175 1.00 94.31 164 CYS A O 1
ATOM 1248 N N . PRO A 1 165 ? -5.320 2.641 14.586 1.00 93.12 165 PRO A N 1
ATOM 1249 C CA . PRO A 1 165 ? -4.243 2.462 15.567 1.00 93.12 165 PRO A CA 1
ATOM 1250 C C . PRO A 1 165 ? -4.661 2.692 17.024 1.00 93.12 165 PRO A C 1
ATOM 1252 O O . PRO A 1 165 ? -3.878 2.427 17.926 1.00 93.12 165 PRO A O 1
ATOM 1255 N N . ARG A 1 166 ? -5.860 3.236 17.270 1.00 91.81 166 ARG A N 1
ATOM 1256 C CA . ARG A 1 166 ? -6.315 3.636 18.614 1.00 91.81 166 ARG A CA 1
ATOM 1257 C C . ARG A 1 166 ? -7.064 2.548 19.382 1.00 91.81 166 ARG A C 1
ATOM 1259 O O . ARG A 1 166 ? -7.387 2.780 20.538 1.00 91.81 166 ARG A O 1
ATOM 1266 N N . ILE A 1 167 ? -7.383 1.434 18.730 1.00 94.19 167 ILE A N 1
ATOM 1267 C CA . ILE A 1 167 ? -8.205 0.366 19.306 1.00 94.19 167 ILE A CA 1
ATOM 1268 C C . ILE A 1 167 ? -7.371 -0.894 19.506 1.00 94.19 167 ILE A C 1
ATOM 1270 O O . ILE A 1 167 ? -6.469 -1.182 18.709 1.00 94.19 167 ILE A O 1
ATOM 1274 N N . ASN A 1 168 ? -7.679 -1.638 20.563 1.00 93.56 168 ASN A N 1
ATOM 1275 C CA . ASN A 1 168 ? -7.045 -2.925 20.841 1.00 93.56 168 ASN A CA 1
ATOM 1276 C C . ASN A 1 168 ? -7.640 -4.044 19.961 1.00 93.56 168 ASN A C 1
ATOM 1278 O O . ASN A 1 168 ? -8.550 -3.812 19.162 1.00 93.56 168 ASN A O 1
ATOM 1282 N N . ASP A 1 169 ? -7.115 -5.263 20.087 1.00 93.19 169 ASP A N 1
ATOM 1283 C CA . ASP A 1 169 ? -7.540 -6.382 19.238 1.00 93.19 169 ASP A CA 1
ATOM 1284 C C . ASP A 1 169 ? -8.934 -6.922 19.583 1.00 93.19 169 ASP A C 1
ATOM 1286 O O . ASP A 1 169 ? -9.622 -7.380 18.675 1.00 93.19 169 ASP A O 1
ATOM 1290 N N . ALA A 1 170 ? -9.402 -6.784 20.828 1.00 94.31 170 ALA A N 1
ATOM 1291 C CA . ALA A 1 170 ? -10.764 -7.165 21.212 1.00 94.31 170 ALA A CA 1
ATOM 1292 C C . ALA A 1 170 ? -11.809 -6.225 20.585 1.00 94.31 170 ALA A C 1
ATOM 1294 O O . ALA A 1 170 ? -12.753 -6.670 19.939 1.00 94.31 170 ALA A O 1
ATOM 1295 N N . GLU A 1 171 ? -11.602 -4.908 20.677 1.00 94.81 171 GLU A N 1
ATOM 1296 C CA . GLU A 1 171 ? -12.447 -3.917 19.995 1.00 94.81 171 GLU A CA 1
ATOM 1297 C C . GLU A 1 171 ? -12.422 -4.113 18.474 1.00 94.81 171 GLU A C 1
ATOM 1299 O O . GLU A 1 171 ? -13.436 -3.958 17.789 1.00 94.81 171 GLU A O 1
ATOM 1304 N N . ARG A 1 172 ? -11.260 -4.483 17.928 1.00 94.81 172 ARG A N 1
ATOM 1305 C CA . ARG A 1 172 ? -11.101 -4.778 16.506 1.00 94.81 172 ARG A CA 1
ATOM 1306 C C . ARG A 1 172 ? -11.894 -6.013 16.087 1.00 94.81 172 ARG A C 1
ATOM 1308 O O . ARG A 1 172 ? -12.600 -5.939 15.082 1.00 94.81 172 ARG A O 1
ATOM 1315 N N . ALA A 1 173 ? -11.792 -7.107 16.839 1.00 94.50 173 ALA A N 1
ATOM 1316 C CA . ALA A 1 173 ? -12.545 -8.339 16.615 1.00 94.50 173 ALA A CA 1
ATOM 1317 C C . ALA A 1 173 ? -14.059 -8.075 16.651 1.00 94.50 173 ALA A C 1
ATOM 1319 O O . ALA A 1 173 ? -14.776 -8.458 15.722 1.00 94.50 173 ALA A O 1
ATOM 1320 N N . CYS A 1 174 ? -14.518 -7.288 17.626 1.00 94.81 174 CYS A N 1
ATOM 1321 C CA . CYS A 1 174 ? -15.900 -6.826 17.714 1.00 94.81 174 CYS A CA 1
ATOM 1322 C C . CYS A 1 174 ? -16.333 -6.047 16.462 1.00 94.81 174 CYS A C 1
ATOM 1324 O O . CYS A 1 174 ? -17.366 -6.355 15.865 1.00 94.81 174 CYS A O 1
ATOM 1326 N N . ILE A 1 175 ? -15.537 -5.080 15.986 1.00 93.69 175 ILE A N 1
ATOM 1327 C CA . ILE A 1 175 ? -15.871 -4.324 14.767 1.00 93.69 175 ILE A CA 1
ATOM 1328 C C . ILE A 1 175 ? -15.958 -5.249 13.547 1.00 93.69 175 ILE A C 1
ATOM 1330 O O . ILE A 1 175 ? -16.938 -5.160 12.805 1.00 93.69 175 ILE A O 1
ATOM 1334 N N . PHE A 1 176 ? -14.989 -6.150 13.348 1.00 93.31 176 PHE A N 1
ATOM 1335 C CA . PHE A 1 176 ? -15.006 -7.102 12.229 1.00 93.31 176 PHE A CA 1
ATOM 1336 C C . PHE A 1 176 ? -16.226 -8.025 12.253 1.00 93.31 176 PHE A C 1
ATOM 1338 O O . PHE A 1 176 ? -16.789 -8.299 11.194 1.00 93.31 176 PHE A O 1
ATOM 1345 N N . SER A 1 177 ? -16.709 -8.414 13.436 1.00 93.19 177 SER A N 1
ATOM 1346 C CA . SER A 1 177 ? -17.934 -9.214 13.573 1.00 93.19 177 SER A CA 1
ATOM 1347 C C . SER A 1 177 ? -19.176 -8.527 12.981 1.00 93.19 177 SER A C 1
ATOM 1349 O O . SER A 1 177 ? -20.113 -9.201 12.553 1.00 93.19 177 SER A O 1
ATOM 1351 N N . THR A 1 178 ? -19.165 -7.189 12.910 1.00 91.50 178 THR A N 1
ATOM 1352 C CA . THR A 1 178 ? -20.251 -6.376 12.337 1.00 91.50 178 THR A CA 1
ATOM 1353 C C . THR A 1 178 ? -20.082 -6.075 10.849 1.00 91.50 178 THR A C 1
ATOM 1355 O O . THR A 1 178 ? -20.976 -5.489 10.246 1.00 91.50 178 THR A O 1
ATOM 1358 N N . LEU A 1 179 ? -18.949 -6.451 10.248 1.00 85.50 179 LEU A N 1
ATOM 1359 C CA . LEU A 1 179 ? -18.720 -6.306 8.815 1.00 85.50 179 LEU A CA 1
ATOM 1360 C C . LEU A 1 179 ? -19.205 -7.570 8.090 1.00 85.50 179 LEU A C 1
ATOM 1362 O O . LEU A 1 179 ? -18.821 -8.691 8.436 1.00 85.50 179 LEU A O 1
ATOM 1366 N N . ASP A 1 180 ? -19.997 -7.380 7.034 1.00 66.69 180 ASP A N 1
ATOM 1367 C CA . ASP A 1 180 ? -20.464 -8.463 6.149 1.00 66.69 180 ASP A CA 1
ATOM 1368 C C . ASP A 1 180 ? -19.386 -8.945 5.163 1.00 66.69 180 ASP A C 1
ATOM 1370 O O . ASP A 1 180 ? -19.629 -9.809 4.325 1.00 66.69 180 ASP A O 1
ATOM 1374 N N . ARG A 1 181 ? -18.175 -8.386 5.247 1.00 58.00 181 ARG A N 1
ATOM 1375 C CA . ARG A 1 181 ? -17.046 -8.748 4.390 1.00 58.00 181 ARG A CA 1
ATOM 1376 C C . ARG A 1 181 ? -16.184 -9.782 5.110 1.00 58.00 181 ARG A C 1
ATOM 1378 O O . ARG A 1 181 ? -15.488 -9.417 6.055 1.00 58.00 181 ARG A O 1
ATOM 1385 N N . ALA A 1 182 ? -16.269 -11.035 4.666 1.00 49.72 182 ALA A N 1
ATOM 1386 C CA . ALA A 1 182 ? -15.204 -12.026 4.826 1.00 49.72 182 ALA A CA 1
ATOM 1387 C C . ALA A 1 182 ? -14.195 -11.853 3.679 1.00 49.72 182 ALA A C 1
ATOM 1389 O O . ALA A 1 182 ? -14.657 -11.611 2.538 1.00 49.72 182 ALA A O 1
#

Foldseek 3Di:
DKAAQLPPVQKDFDDDVPGGPDIDGHDAAMEDACPPPCCVPPRYDHDDDLLVRLQVNVVRLCVNLVVVCVPCVVVDPDDPLQSLLVSLVVLLVVLLVVCVVVVGSVRSQVSQQSSQVVVDPPRHHRWQWDWAQAPVRDIDTAGARPHAPCPCVDPPRPDDDLNYNPDDRNSSSDNVVVDPDD

pLDDT: mean 93.59, std 5.89, range [49.72, 98.5]

Radius of gyration: 17.91 Å; chains: 1; bounding box: 39×39×47 Å

Sequence (182 aa):
RRVPSLSPRQLSFRLGPPAVAEVALHPGRFWCLPDDPDARHPDAVPVADETALGAILRRQVIAHAAHFLTVYGPMVRFGSRTQWAAVTDVLDSALLLAGRSFGAPQAGAADARLVLADGEKPLTSTSTIRELTDDRGRTHWTRLRGSCCFLYAMPGVERPCASCPRINDAERACIFSTLDRA